Protein AF-A0A955T171-F1 (afdb_monomer)

Mean predicted aligned error: 2.74 Å

Solvent-accessible surface area (backbone atoms only — not comparable to full-atom values): 2868 Å² total; per-residue (Å²): 130,68,46,58,32,38,35,45,42,99,94,46,76,51,66,28,32,35,76,49,64,52,99,86,67,29,40,33,32,44,35,100,93,43,79,43,79,37,85,73,61,50,82,42,81,65,132

pLDDT: mean 94.68, std 5.85, range [66.31, 98.12]

Structure (mmCIF, N/CA/C/O backbone):
data_AF-A0A955T171-F1
#
_entry.id   AF-A0A955T171-F1
#
loop_
_atom_site.group_PDB
_atom_site.id
_atom_site.type_symbol
_atom_site.label_atom_id
_atom_site.label_alt_id
_atom_site.label_comp_id
_atom_site.label_asym_id
_atom_site.label_entity_id
_atom_site.label_seq_id
_atom_site.pdbx_PDB_ins_code
_atom_site.Cartn_x
_atom_site.Cartn_y
_atom_site.Cartn_z
_atom_site.occupancy
_atom_site.B_iso_or_equiv
_atom_site.auth_seq_id
_atom_site.auth_comp_id
_atom_site.auth_asym_id
_atom_site.auth_atom_id
_atom_site.pdbx_PDB_model_num
ATOM 1 N N . ARG A 1 1 ? 8.682 2.436 10.887 1.00 66.31 1 ARG A N 1
ATOM 2 C CA . ARG A 1 1 ? 8.055 3.665 10.349 1.00 66.31 1 ARG A CA 1
ATOM 3 C C . ARG A 1 1 ? 8.967 4.174 9.235 1.00 66.31 1 ARG A C 1
ATOM 5 O O . ARG A 1 1 ? 10.168 4.057 9.434 1.00 66.31 1 ARG A O 1
ATOM 12 N N . ASN A 1 2 ? 8.445 4.631 8.091 1.00 85.75 2 ASN A N 1
ATOM 13 C CA . ASN A 1 2 ? 9.230 5.031 6.906 1.00 85.75 2 ASN A CA 1
ATOM 14 C C . ASN A 1 2 ? 10.044 3.899 6.249 1.00 85.75 2 ASN A C 1
ATOM 16 O O . ASN A 1 2 ? 11.201 4.095 5.896 1.00 85.75 2 ASN A O 1
ATOM 20 N N . ARG A 1 3 ? 9.464 2.701 6.116 1.00 92.62 3 ARG A N 1
ATOM 21 C CA . ARG A 1 3 ? 10.111 1.620 5.352 1.00 92.62 3 ARG A CA 1
ATOM 22 C C . ARG A 1 3 ? 9.641 1.672 3.907 1.00 92.62 3 ARG A C 1
ATOM 24 O O . ARG A 1 3 ? 8.453 1.913 3.687 1.00 92.62 3 ARG A O 1
ATOM 31 N N . PHE A 1 4 ? 10.551 1.422 2.972 1.00 95.69 4 PHE A N 1
ATOM 32 C CA . PHE A 1 4 ? 10.180 1.142 1.593 1.00 95.69 4 PHE A CA 1
ATOM 33 C C . PHE A 1 4 ? 9.488 -0.225 1.539 1.00 95.69 4 PHE A C 1
ATOM 35 O O . PHE A 1 4 ? 9.957 -1.188 2.152 1.00 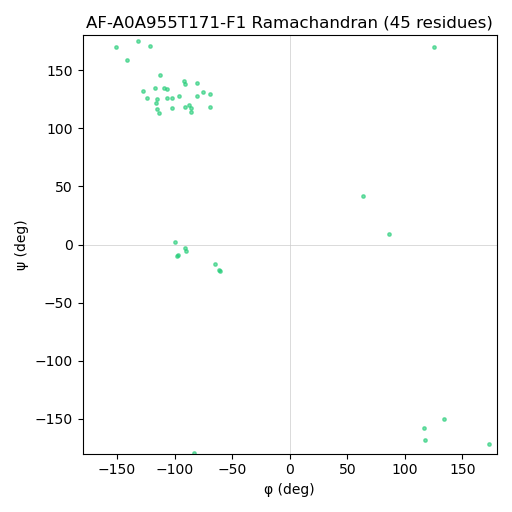95.69 4 PHE A O 1
ATOM 42 N N . VAL A 1 5 ? 8.322 -0.281 0.909 1.00 96.88 5 VAL A N 1
ATOM 43 C CA . VAL A 1 5 ? 7.474 -1.472 0.832 1.00 96.88 5 VAL A CA 1
ATOM 44 C C . VAL A 1 5 ? 6.837 -1.567 -0.545 1.00 96.88 5 VAL A C 1
ATOM 46 O O . VAL A 1 5 ? 6.667 -0.557 -1.230 1.00 96.88 5 VAL A O 1
ATOM 49 N N . ARG A 1 6 ? 6.424 -2.781 -0.896 1.00 97.69 6 ARG A N 1
ATOM 50 C CA . ARG A 1 6 ? 5.554 -3.069 -2.033 1.00 97.69 6 ARG A CA 1
ATOM 51 C C . ARG A 1 6 ? 4.188 -3.488 -1.518 1.00 97.69 6 ARG A C 1
ATOM 53 O O . ARG A 1 6 ? 4.104 -4.286 -0.589 1.00 97.69 6 ARG A O 1
ATOM 60 N N . VAL A 1 7 ? 3.131 -2.950 -2.105 1.00 97.25 7 VAL A N 1
ATOM 61 C CA . VAL A 1 7 ? 1.750 -3.335 -1.820 1.00 97.25 7 VAL A CA 1
ATOM 62 C C . VAL A 1 7 ? 1.152 -3.927 -3.082 1.00 97.25 7 VAL A C 1
ATOM 64 O O . VAL A 1 7 ? 1.129 -3.271 -4.121 1.00 97.25 7 VAL A O 1
ATOM 67 N N . GLU A 1 8 ? 0.694 -5.169 -2.988 1.00 97.50 8 GLU A N 1
ATOM 68 C CA . GLU A 1 8 ? 0.021 -5.876 -4.077 1.00 97.50 8 GLU A CA 1
ATOM 69 C C . GLU A 1 8 ? -1.477 -5.973 -3.774 1.00 97.50 8 GLU A C 1
ATOM 71 O O . GLU A 1 8 ? -1.875 -6.451 -2.709 1.00 97.50 8 GLU A O 1
ATOM 76 N N . SER A 1 9 ? -2.317 -5.523 -4.701 1.00 94.12 9 SER A N 1
ATOM 77 C CA . SER A 1 9 ? -3.773 -5.658 -4.642 1.00 94.1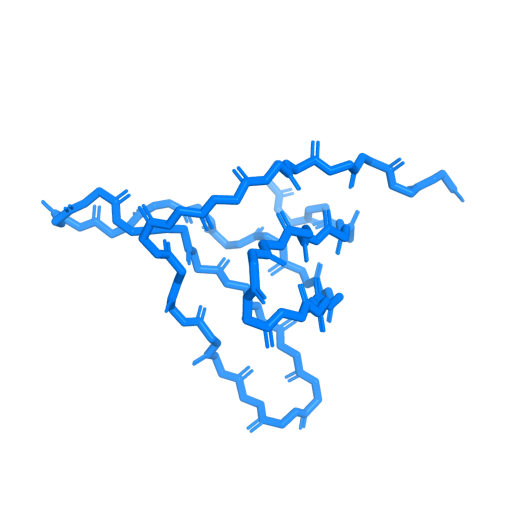2 9 SER A CA 1
ATOM 78 C C . SER A 1 9 ? -4.311 -6.180 -5.977 1.00 94.12 9 SER A C 1
ATOM 80 O O . SER A 1 9 ? -3.568 -6.340 -6.945 1.00 94.12 9 SER A O 1
ATOM 82 N N . GLY A 1 10 ? -5.618 -6.452 -6.048 1.00 92.00 10 GLY A N 1
ATOM 83 C CA . GLY A 1 10 ? -6.260 -6.839 -7.311 1.00 92.00 10 GLY A CA 1
ATOM 84 C C . GLY A 1 10 ? -6.168 -5.759 -8.397 1.00 92.00 10 GLY A C 1
ATOM 85 O O . GLY A 1 10 ? -6.223 -6.081 -9.580 1.00 92.00 10 GLY A O 1
ATOM 86 N N . ASP A 1 11 ? -5.968 -4.502 -7.993 1.00 87.44 11 ASP A N 1
ATOM 87 C CA . ASP A 1 11 ? -5.895 -3.341 -8.884 1.00 87.44 11 ASP A CA 1
ATOM 88 C C . ASP A 1 11 ? -4.463 -3.050 -9.366 1.00 87.44 11 ASP A C 1
ATOM 90 O O . ASP A 1 11 ? -4.254 -2.178 -10.210 1.00 87.44 11 ASP A O 1
ATOM 94 N N . GLY A 1 12 ? -3.468 -3.780 -8.847 1.00 94.38 12 GLY A N 1
ATOM 95 C CA . GLY A 1 12 ? -2.080 -3.684 -9.277 1.00 94.38 12 GLY A CA 1
ATOM 96 C C . GLY A 1 12 ? -1.083 -3.620 -8.126 1.00 94.38 12 GLY A C 1
ATOM 97 O O . GLY A 1 12 ? -1.271 -4.199 -7.056 1.00 94.38 12 GLY A O 1
ATOM 98 N N . VAL A 1 13 ? 0.033 -2.942 -8.385 1.00 96.50 13 VAL A N 1
ATOM 99 C CA . VAL A 1 13 ? 1.190 -2.895 -7.490 1.00 96.50 13 VAL A CA 1
ATOM 100 C C . VAL A 1 13 ? 1.570 -1.445 -7.224 1.00 96.50 13 VAL A C 1
ATOM 102 O O . VAL A 1 13 ? 1.715 -0.660 -8.159 1.00 96.50 13 VAL A O 1
ATOM 105 N N . VAL A 1 14 ? 1.776 -1.108 -5.952 1.00 97.06 14 VAL A N 1
ATOM 106 C CA . VAL A 1 14 ? 2.268 0.204 -5.516 1.00 97.06 14 VAL A CA 1
ATOM 107 C C . VAL A 1 14 ? 3.523 0.018 -4.673 1.00 97.06 14 VAL A C 1
ATOM 109 O O . VAL A 1 14 ? 3.507 -0.705 -3.679 1.00 97.06 14 VAL A O 1
ATOM 112 N N . GLU A 1 15 ? 4.607 0.695 -5.038 1.00 97.31 15 GLU A N 1
ATOM 113 C CA . GLU A 1 15 ? 5.865 0.691 -4.287 1.00 97.31 15 GLU A CA 1
ATOM 114 C C . GLU A 1 15 ? 6.186 2.087 -3.770 1.00 97.31 15 GLU A C 1
ATOM 116 O O . GLU A 1 15 ? 6.072 3.078 -4.494 1.00 97.31 15 GLU A O 1
ATOM 121 N N . GLY A 1 16 ? 6.588 2.178 -2.505 1.00 96.50 16 GLY A N 1
ATOM 122 C CA . GLY A 1 16 ? 6.899 3.461 -1.894 1.00 96.50 16 GLY A CA 1
ATOM 123 C C . GLY A 1 16 ? 7.179 3.379 -0.403 1.00 96.50 16 GLY A C 1
ATOM 124 O O . GLY A 1 16 ? 7.299 2.308 0.194 1.00 96.50 16 GLY A O 1
ATOM 125 N N . VAL A 1 17 ? 7.289 4.544 0.225 1.00 97.12 17 VAL A N 1
ATOM 126 C CA . VAL A 1 17 ? 7.580 4.655 1.654 1.00 97.12 17 VAL A CA 1
ATOM 127 C C . VAL A 1 17 ? 6.283 4.602 2.456 1.00 97.12 17 VAL A C 1
ATOM 129 O O . VAL A 1 17 ? 5.421 5.470 2.338 1.00 97.12 17 VAL A O 1
ATOM 132 N N . CYS A 1 18 ? 6.164 3.619 3.347 1.00 96.38 18 CYS A N 1
ATOM 133 C CA . CYS A 1 18 ? 5.031 3.510 4.261 1.00 96.38 18 CYS A CA 1
ATOM 134 C C . CYS A 1 18 ? 5.050 4.631 5.315 1.00 96.38 18 CYS A C 1
ATOM 136 O O . CYS A 1 18 ? 5.966 4.713 6.152 1.00 96.38 18 CYS A O 1
ATOM 138 N N . ARG A 1 19 ? 4.001 5.465 5.303 1.00 97.06 19 ARG A N 1
ATOM 139 C CA . ARG A 1 19 ? 3.799 6.593 6.231 1.00 97.06 19 ARG A CA 1
ATOM 140 C C . ARG A 1 19 ? 2.883 6.264 7.413 1.00 97.06 19 ARG A C 1
ATOM 142 O O . ARG A 1 19 ? 2.867 7.011 8.391 1.00 97.06 19 ARG A O 1
ATOM 149 N N . GLY A 1 20 ? 2.225 5.107 7.388 1.00 95.75 20 GLY A N 1
ATOM 150 C CA . GLY A 1 20 ? 1.323 4.633 8.438 1.00 95.75 20 GLY A CA 1
ATOM 151 C C . GLY A 1 20 ? -0.106 4.484 7.928 1.00 95.75 20 GLY A C 1
ATOM 152 O O . GLY A 1 20 ? -0.310 4.339 6.726 1.00 95.75 20 GLY A O 1
ATOM 153 N N . ILE A 1 21 ? -1.068 4.514 8.847 1.00 96.94 21 ILE A N 1
ATOM 154 C CA . ILE A 1 21 ? -2.500 4.448 8.544 1.00 96.94 21 ILE A CA 1
ATOM 155 C C . ILE A 1 21 ? -3.177 5.775 8.886 1.00 96.94 21 ILE A C 1
ATOM 157 O O . ILE A 1 21 ? -2.773 6.442 9.843 1.00 96.94 21 ILE A O 1
ATOM 161 N N . ASP A 1 22 ? -4.182 6.163 8.107 1.00 97.38 22 ASP A N 1
ATOM 162 C CA . ASP A 1 22 ? -5.031 7.308 8.434 1.00 97.38 22 ASP A CA 1
ATOM 163 C C . ASP A 1 22 ? -6.156 6.939 9.423 1.00 97.38 22 ASP A C 1
ATOM 165 O O . ASP A 1 22 ? -6.282 5.799 9.872 1.00 97.38 22 ASP A O 1
ATOM 169 N N . LYS A 1 23 ? -6.988 7.928 9.776 1.00 98.00 23 LYS A N 1
ATOM 170 C CA . LYS A 1 23 ? -8.112 7.775 10.720 1.00 98.00 23 LYS A CA 1
ATOM 171 C C . LYS A 1 23 ? -9.223 6.830 10.240 1.00 98.00 23 LYS A C 1
ATOM 173 O O . LYS A 1 23 ? -10.056 6.426 11.042 1.00 98.00 23 LYS A O 1
ATOM 178 N N . GLU A 1 24 ? -9.261 6.524 8.950 1.00 98.12 24 GLU A N 1
ATOM 179 C CA . GLU A 1 24 ? -10.234 5.631 8.319 1.00 98.12 24 GLU A CA 1
ATOM 180 C C . GLU A 1 24 ? -9.642 4.229 8.090 1.00 98.12 24 GLU A C 1
ATOM 182 O O . GLU A 1 24 ? -10.319 3.351 7.561 1.00 98.12 24 GLU A O 1
ATOM 187 N N . GLY A 1 25 ? -8.394 4.000 8.515 1.00 97.06 25 GLY A N 1
ATOM 188 C CA . GLY A 1 25 ? -7.717 2.709 8.429 1.00 97.06 25 GLY A CA 1
ATOM 189 C C . GLY A 1 25 ? -7.016 2.447 7.097 1.00 97.06 25 GLY A C 1
ATOM 190 O O . GLY A 1 25 ? -6.537 1.335 6.887 1.00 97.06 25 GLY A O 1
ATOM 191 N N . ALA A 1 26 ? -6.913 3.439 6.208 1.00 97.62 26 ALA A N 1
ATOM 192 C CA . ALA A 1 26 ? -6.210 3.266 4.942 1.00 97.62 26 ALA A CA 1
ATOM 193 C C . ALA A 1 26 ? -4.692 3.393 5.124 1.00 97.62 26 ALA A C 1
ATOM 195 O O . ALA A 1 26 ? -4.213 4.284 5.829 1.00 97.62 26 ALA A O 1
ATOM 196 N N . LEU A 1 27 ? -3.930 2.529 4.452 1.00 96.38 27 LEU A N 1
ATOM 197 C CA . LEU A 1 27 ? -2.472 2.580 4.408 1.00 96.38 27 LEU A CA 1
ATOM 198 C C . LEU A 1 27 ? -2.012 3.705 3.474 1.00 96.38 27 LEU A C 1
ATOM 200 O O . LEU A 1 27 ? -2.457 3.804 2.331 1.00 96.38 27 LEU A O 1
ATOM 204 N N . LEU A 1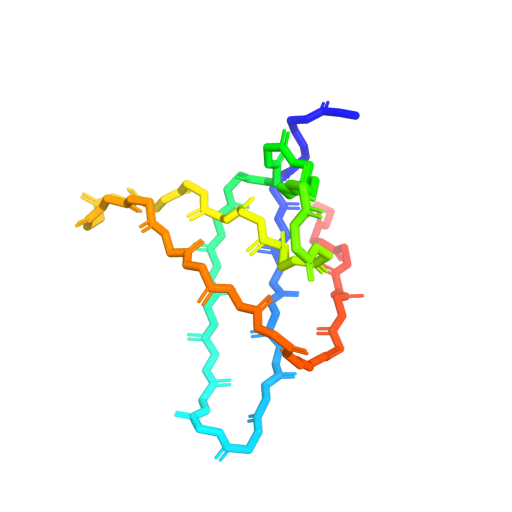 28 ? -1.087 4.530 3.959 1.00 97.44 28 LEU A N 1
ATOM 205 C CA . LEU A 1 28 ? -0.522 5.650 3.214 1.00 97.44 28 LEU A CA 1
ATOM 206 C C . LEU A 1 28 ? 0.867 5.289 2.678 1.00 97.44 28 LEU A C 1
ATOM 208 O O . LEU A 1 28 ? 1.799 5.056 3.460 1.00 97.44 28 LEU A O 1
ATOM 212 N N . ILE A 1 29 ? 1.002 5.278 1.351 1.00 97.38 29 ILE A N 1
ATOM 213 C CA . ILE A 1 29 ? 2.250 4.991 0.639 1.00 97.38 29 ILE A CA 1
ATOM 214 C C . ILE A 1 29 ? 2.701 6.234 -0.123 1.00 97.38 29 ILE A C 1
ATOM 216 O O . ILE A 1 29 ? 2.027 6.707 -1.030 1.00 97.38 29 ILE A O 1
ATOM 220 N N . ASP A 1 30 ? 3.853 6.768 0.257 1.00 97.62 30 ASP A N 1
ATOM 221 C CA . ASP A 1 30 ? 4.475 7.914 -0.399 1.00 97.62 30 ASP A CA 1
ATOM 222 C C . ASP A 1 30 ? 5.329 7.436 -1.582 1.00 97.62 30 ASP A C 1
ATOM 224 O O . ASP A 1 30 ? 6.270 6.657 -1.400 1.00 97.62 30 ASP A O 1
ATOM 228 N N . THR A 1 31 ? 4.970 7.864 -2.791 1.00 96.50 31 THR A N 1
ATOM 229 C CA . THR A 1 31 ? 5.608 7.478 -4.060 1.00 96.50 31 THR A CA 1
ATOM 230 C C . THR A 1 31 ? 6.127 8.719 -4.788 1.00 96.50 31 THR A C 1
ATOM 232 O O . THR A 1 31 ? 5.757 9.843 -4.456 1.00 96.50 31 THR A O 1
ATOM 235 N N . HIS A 1 32 ? 6.898 8.544 -5.867 1.00 95.94 32 HIS A N 1
ATOM 236 C CA .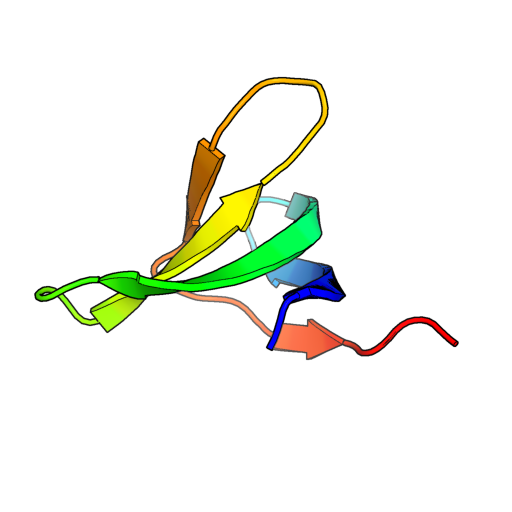 HIS A 1 32 ? 7.319 9.676 -6.707 1.00 95.94 32 HIS A CA 1
ATOM 237 C C . HIS A 1 32 ? 6.138 10.447 -7.333 1.00 95.94 32 HIS A C 1
ATOM 239 O O . HIS A 1 32 ? 6.293 11.596 -7.735 1.00 95.94 32 HIS A O 1
ATOM 245 N N . SER A 1 33 ? 4.974 9.801 -7.463 1.00 95.50 33 SER A N 1
ATOM 246 C CA . SER A 1 33 ? 3.753 10.385 -8.036 1.00 95.50 33 SER A CA 1
ATOM 247 C C . SER A 1 33 ? 2.859 11.054 -6.988 1.00 95.50 33 SER A C 1
ATOM 249 O O . SER A 1 33 ? 1.837 11.640 -7.334 1.00 95.50 33 SER A O 1
ATOM 251 N N . GLY A 1 34 ? 3.250 10.981 -5.712 1.00 97.06 34 GLY A N 1
ATOM 252 C CA . GLY A 1 34 ? 2.500 11.506 -4.581 1.00 97.06 34 GLY A CA 1
ATOM 253 C C . GLY A 1 34 ? 2.071 10.425 -3.594 1.00 97.06 34 GLY A C 1
ATOM 254 O O . GLY A 1 34 ? 2.538 9.281 -3.628 1.00 97.06 34 GLY A O 1
ATOM 255 N N . LEU A 1 35 ? 1.175 10.827 -2.691 1.00 97.31 35 LEU A N 1
ATOM 256 C CA . LEU A 1 35 ? 0.677 9.993 -1.606 1.00 97.31 35 LEU A CA 1
ATOM 257 C C . LEU A 1 35 ? -0.498 9.132 -2.079 1.00 97.31 35 LEU A C 1
ATOM 259 O O . LEU A 1 35 ? -1.579 9.642 -2.370 1.00 9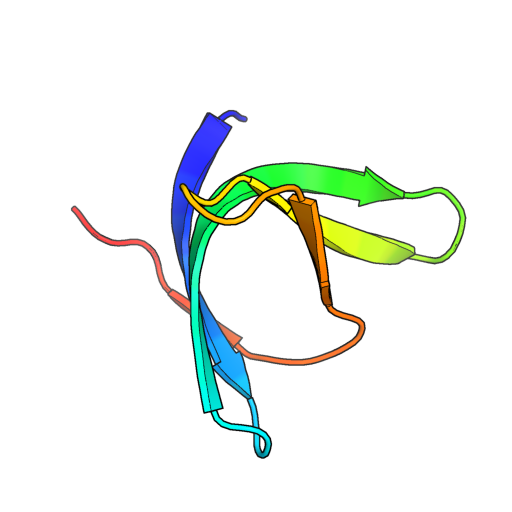7.31 35 LEU A O 1
ATOM 263 N N . HIS A 1 36 ? -0.289 7.822 -2.099 1.00 96.94 36 HIS A N 1
ATOM 264 C CA . HIS A 1 36 ? -1.314 6.830 -2.395 1.00 96.94 36 HIS A CA 1
ATOM 265 C C . HIS A 1 36 ? -1.999 6.371 -1.119 1.00 96.94 36 HIS A C 1
ATOM 267 O O . HIS A 1 36 ? -1.356 6.120 -0.097 1.00 96.94 36 HIS A O 1
ATOM 273 N N . ARG A 1 37 ? -3.320 6.237 -1.205 1.00 97.44 37 ARG A N 1
ATOM 274 C CA . ARG A 1 37 ? -4.177 5.779 -0.119 1.00 97.44 37 ARG A CA 1
ATOM 275 C C . ARG A 1 37 ? -4.777 4.430 -0.492 1.00 97.44 37 ARG A C 1
ATOM 277 O O . ARG A 1 37 ? -5.576 4.353 -1.419 1.00 97.44 37 ARG A O 1
ATOM 284 N N . LEU A 1 38 ? -4.393 3.384 0.234 1.00 96.62 38 LEU A N 1
ATOM 285 C CA . LEU A 1 38 ? -4.750 1.999 -0.069 1.00 96.62 38 LEU A CA 1
ATOM 286 C C . LEU A 1 38 ? -5.634 1.428 1.041 1.00 96.62 38 LEU A C 1
ATOM 288 O O . LEU A 1 38 ? -5.260 1.450 2.213 1.00 96.62 38 LEU A O 1
ATOM 292 N N . VAL A 1 39 ? -6.809 0.915 0.676 1.00 96.88 39 VAL A N 1
ATOM 293 C CA . VAL A 1 39 ? -7.784 0.334 1.623 1.00 96.88 39 VAL A CA 1
ATOM 294 C C . VAL A 1 39 ? -7.708 -1.194 1.701 1.00 96.88 39 VAL A C 1
ATOM 296 O O . VAL A 1 39 ? -8.324 -1.800 2.572 1.00 96.88 39 VAL A O 1
ATOM 299 N N . ASN A 1 40 ? -6.961 -1.827 0.796 1.00 96.25 40 ASN A N 1
ATOM 300 C CA . ASN A 1 40 ? -6.737 -3.267 0.749 1.00 96.25 40 ASN A CA 1
ATOM 301 C C . ASN A 1 40 ? -5.362 -3.583 0.125 1.00 96.25 40 ASN A C 1
ATOM 303 O O . ASN A 1 40 ? -4.686 -2.699 -0.405 1.00 96.25 40 ASN A O 1
ATOM 307 N N . GLY A 1 41 ? -4.954 -4.850 0.211 1.00 96.31 41 GLY A N 1
ATOM 308 C CA . GLY A 1 41 ? -3.721 -5.363 -0.387 1.00 96.31 41 GLY A CA 1
ATOM 309 C 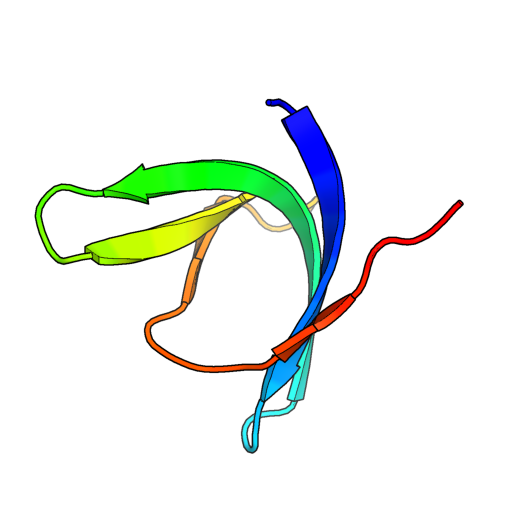C . GLY A 1 41 ? -2.806 -6.074 0.609 1.00 96.31 41 GLY A C 1
ATOM 310 O O . GLY A 1 41 ? -3.013 -6.036 1.823 1.00 96.31 41 GLY A O 1
ATOM 311 N N . VAL A 1 42 ? -1.785 -6.738 0.076 1.00 97.38 42 VAL A N 1
ATOM 312 C CA . VAL A 1 42 ? -0.745 -7.440 0.833 1.00 97.38 42 VAL A CA 1
ATOM 313 C C . VAL A 1 42 ? 0.511 -6.579 0.856 1.00 97.38 42 VAL A C 1
ATOM 315 O O . VAL A 1 42 ? 1.013 -6.178 -0.191 1.00 97.38 42 VAL A O 1
ATOM 318 N N . VAL A 1 43 ? 1.027 -6.299 2.054 1.00 96.44 43 VAL A N 1
ATOM 319 C CA . VAL A 1 43 ? 2.258 -5.519 2.236 1.00 96.44 43 VAL A CA 1
ATOM 320 C C . VAL A 1 43 ? 3.456 -6.461 2.283 1.00 96.44 43 VAL A C 1
ATOM 322 O O . VAL A 1 43 ? 3.580 -7.276 3.197 1.00 96.44 43 VAL A O 1
ATOM 325 N N . LEU A 1 44 ? 4.367 -6.300 1.332 1.00 96.62 44 LEU A N 1
ATOM 326 C CA . LEU A 1 44 ? 5.634 -7.011 1.249 1.00 96.62 44 LEU A CA 1
ATOM 327 C C . LEU A 1 44 ? 6.776 -6.064 1.621 1.00 96.62 44 LEU A C 1
ATOM 329 O O . LEU A 1 44 ? 6.856 -4.920 1.161 1.00 96.62 44 LEU A O 1
ATOM 333 N N . ARG A 1 45 ? 7.681 -6.542 2.476 1.00 89.31 45 ARG A N 1
ATOM 334 C CA . ARG A 1 45 ? 8.923 -5.830 2.777 1.00 89.31 45 ARG A CA 1
ATOM 335 C C . ARG A 1 45 ? 9.918 -6.097 1.650 1.00 89.31 45 ARG A C 1
ATOM 337 O O . ARG A 1 45 ? 10.172 -7.255 1.345 1.00 89.31 45 ARG A O 1
ATOM 344 N N . ILE A 1 46 ? 10.486 -5.033 1.091 1.00 86.88 46 ILE A N 1
ATOM 345 C CA . ILE A 1 46 ? 11.640 -5.120 0.194 1.00 86.88 46 ILE A CA 1
ATOM 346 C C . ILE A 1 46 ? 12.883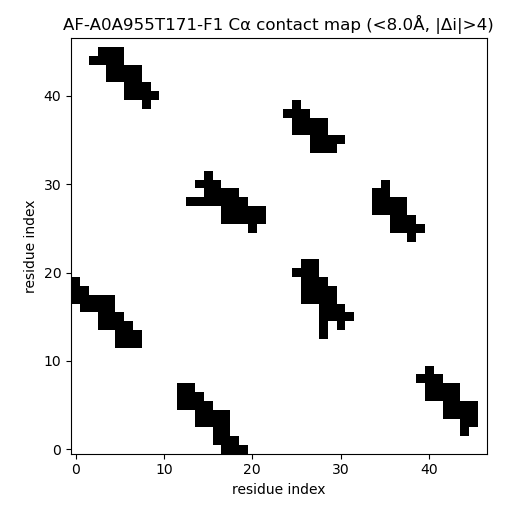 -4.857 1.053 1.00 86.88 46 ILE A C 1
ATOM 348 O O . ILE A 1 46 ? 12.887 -3.910 1.847 1.00 86.88 46 ILE A O 1
ATOM 352 N N . GLU A 1 47 ? 13.864 -5.756 0.979 1.00 75.44 47 GLU A N 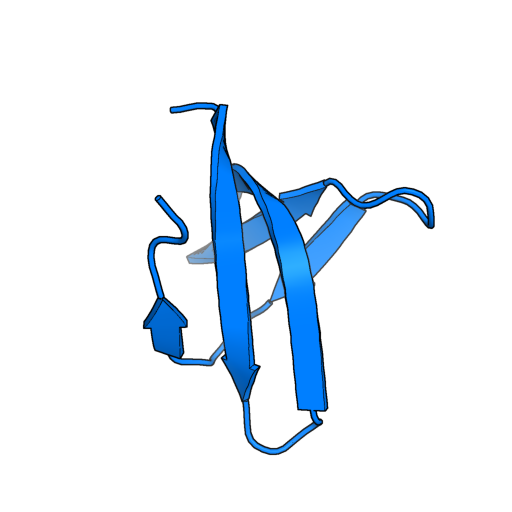1
ATOM 353 C CA . GLU A 1 47 ? 15.167 -5.625 1.651 1.00 75.44 47 GLU A CA 1
ATOM 354 C C . GLU A 1 47 ? 16.171 -4.859 0.792 1.00 75.44 47 GLU A C 1
ATOM 356 O O . GLU A 1 47 ? 16.149 -5.044 -0.446 1.00 75.44 47 GLU A O 1
#

Foldseek 3Di:
DQAWKWWQDPVGIDTATWPDADPVGWTWGQDPVGIDTHPDTDIGHDD

Secondary structure (DSSP, 8-state):
---EEEEEETTEEEEEEEEEE-TTSPEEEEETTEEEEESS-EEEE--

Sequence (47 aa):
RNRFVRVESGDGVVEGVCRGIDKEGALLIDTHSGLHRLVNGVVLRIE

Radius of gyration: 9.66 Å; Cα contacts (8 Å, |Δi|>4): 93; chains: 1; bounding box: 25×19×20 Å

Nearest PDB structures (foldseek):
  1bia-assembly1_A  TM=9.157E-01  e=2.264E-03  E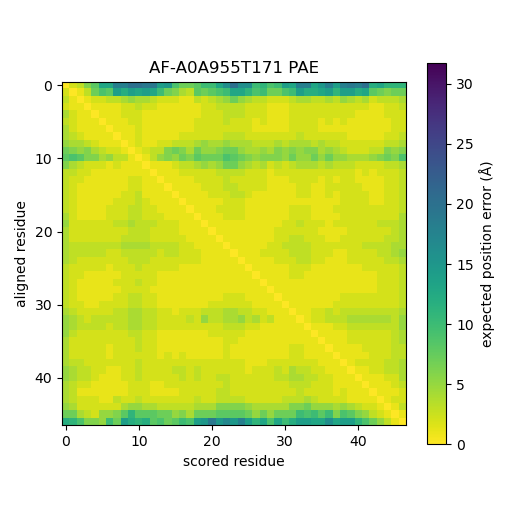scherichia coli
  4wf2-assembly1_A  TM=9.040E-01  e=3.019E-03  Escherichia coli K-12
  8f8u-assembly1_B  TM=9.261E-01  e=4.027E-03  Klebsiella pneumoniae subsp. pneumoniae 1158
  8f8u-assembly1_A  TM=9.049E-01  e=7.588E-03  Klebsiella pneumoniae subsp. pneumoniae 1158
  1hxd-assembly2_B  TM=8.946E-01  e=7.588E-03  Escherichia coli